Protein AF-A0A5J5UPY0-F1 (afdb_monomer_lite)

pLDDT: mean 78.5, std 16.3, range [44.34, 97.12]

Structure (mmCIF, N/CA/C/O backbone):
data_AF-A0A5J5UPY0-F1
#
_entry.id   AF-A0A5J5UPY0-F1
#
loop_
_atom_site.group_PDB
_atom_site.id
_atom_site.type_symbol
_atom_site.label_atom_id
_atom_site.label_alt_id
_atom_site.label_comp_id
_atom_site.label_asym_id
_atom_site.label_entity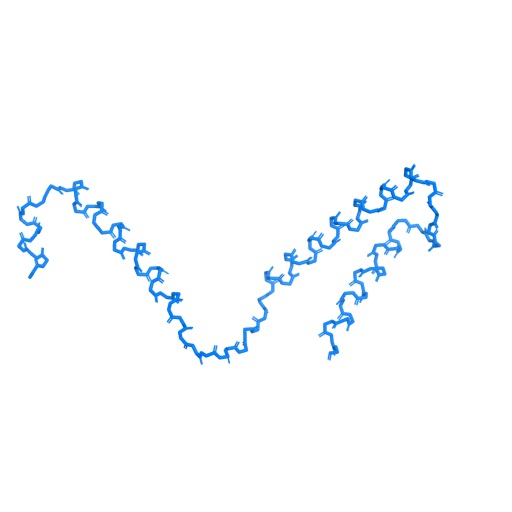_id
_atom_site.label_seq_id
_atom_site.pdbx_PDB_ins_code
_atom_site.Cartn_x
_atom_site.Cartn_y
_atom_site.Cartn_z
_atom_site.occupancy
_atom_site.B_iso_or_equiv
_atom_site.auth_seq_id
_atom_site.auth_comp_id
_atom_site.auth_asym_id
_atom_site.auth_atom_id
_atom_site.pdbx_PDB_model_num
ATOM 1 N N . MET A 1 1 ? 41.333 12.694 -35.969 1.00 58.47 1 MET A N 1
ATOM 2 C CA . MET A 1 1 ? 40.771 13.693 -35.015 1.00 58.47 1 MET A CA 1
ATOM 3 C C . MET A 1 1 ? 41.074 13.369 -33.548 1.00 58.47 1 MET A C 1
ATOM 5 O O . MET A 1 1 ? 41.597 14.240 -32.865 1.00 58.47 1 MET A O 1
ATOM 9 N N . LYS A 1 2 ? 40.799 12.150 -33.045 1.00 61.66 2 LYS A N 1
ATOM 10 C CA . LYS A 1 2 ? 41.067 11.784 -31.634 1.00 61.66 2 LYS A CA 1
ATOM 11 C C . LYS A 1 2 ? 42.568 11.783 -31.286 1.00 61.66 2 LYS A C 1
ATOM 13 O O . LYS A 1 2 ? 42.963 12.344 -30.274 1.00 61.66 2 LYS A O 1
ATOM 18 N N . GLU A 1 3 ? 43.399 11.282 -32.196 1.00 62.28 3 GLU A N 1
ATOM 19 C CA . GLU A 1 3 ? 44.863 11.195 -32.046 1.00 62.28 3 GLU A CA 1
ATOM 20 C C . GLU A 1 3 ? 45.566 12.557 -31.921 1.00 62.28 3 GLU A C 1
ATOM 22 O O . GLU A 1 3 ? 46.535 12.687 -31.179 1.00 62.28 3 GLU A O 1
ATOM 27 N N . ILE A 1 4 ? 45.067 13.596 -32.603 1.00 68.44 4 ILE A N 1
ATOM 28 C CA . ILE A 1 4 ? 45.617 14.961 -32.516 1.00 68.44 4 ILE A CA 1
ATOM 29 C C . ILE A 1 4 ? 45.268 15.571 -31.155 1.00 68.44 4 ILE A C 1
ATOM 31 O O . ILE A 1 4 ? 46.117 16.150 -30.483 1.00 68.44 4 ILE A O 1
ATOM 35 N N . GLN A 1 5 ? 44.028 15.379 -30.704 1.00 63.97 5 GLN A N 1
ATOM 36 C CA . GLN A 1 5 ? 43.573 15.864 -29.405 1.00 63.97 5 GLN A CA 1
ATOM 37 C C . GLN A 1 5 ? 44.259 15.150 -28.234 1.00 63.97 5 GLN A C 1
ATOM 39 O O . GLN A 1 5 ? 44.439 15.749 -27.175 1.00 63.97 5 GLN A O 1
ATOM 44 N N . ASP A 1 6 ? 44.652 13.889 -28.415 1.00 67.69 6 ASP A N 1
ATOM 45 C CA . ASP A 1 6 ? 45.369 13.127 -27.398 1.00 67.69 6 ASP A CA 1
ATOM 46 C C . ASP A 1 6 ? 46.847 13.536 -27.281 1.00 67.69 6 ASP A C 1
ATOM 48 O O . ASP A 1 6 ? 47.467 13.270 -26.254 1.00 67.69 6 ASP A O 1
ATOM 52 N N . LYS A 1 7 ? 47.422 14.224 -28.272 1.00 72.62 7 LYS A N 1
ATOM 53 C CA . LYS A 1 7 ? 48.763 14.819 -28.141 1.00 72.62 7 LYS A CA 1
ATOM 54 C C . LYS A 1 7 ? 48.761 16.136 -27.361 1.00 72.62 7 LYS A C 1
ATOM 56 O O . LYS A 1 7 ? 49.763 16.463 -26.741 1.00 72.62 7 LYS A O 1
ATOM 61 N N . VAL A 1 8 ? 47.647 16.872 -27.389 1.00 75.44 8 VAL A N 1
ATOM 62 C CA . VAL A 1 8 ? 47.529 18.217 -26.793 1.00 75.44 8 VAL A CA 1
ATOM 63 C C . VAL A 1 8 ? 46.980 18.174 -25.366 1.00 75.44 8 VAL A C 1
ATOM 65 O O . VAL A 1 8 ? 47.356 18.994 -24.536 1.00 75.44 8 VAL A O 1
ATOM 68 N N . LEU A 1 9 ? 46.097 17.219 -25.059 1.00 74.62 9 LEU A N 1
ATOM 69 C CA . LEU A 1 9 ? 45.499 17.117 -23.731 1.00 74.62 9 LEU A CA 1
ATOM 70 C C . LEU A 1 9 ? 46.360 16.355 -22.727 1.00 74.62 9 LEU A C 1
ATOM 72 O O . LEU A 1 9 ? 46.922 15.298 -23.024 1.00 74.62 9 LEU A O 1
ATOM 76 N N . THR A 1 10 ? 46.320 16.808 -21.476 1.00 76.25 10 THR A N 1
ATOM 77 C CA . THR A 1 10 ? 46.873 16.058 -20.347 1.00 76.25 10 THR A CA 1
ATOM 78 C C . THR A 1 10 ? 46.020 14.823 -20.023 1.00 76.25 10 THR A C 1
ATOM 80 O O . THR A 1 10 ? 44.825 14.756 -20.324 1.00 76.25 10 THR A O 1
ATOM 83 N N . SER A 1 11 ? 46.612 13.826 -19.355 1.00 75.50 11 SER A N 1
ATOM 84 C CA . SER A 1 11 ? 45.918 12.580 -18.972 1.00 75.50 11 SER A CA 1
ATOM 85 C C . SER A 1 11 ? 44.617 12.830 -18.186 1.00 75.50 11 SER A C 1
ATOM 87 O O . SER A 1 11 ? 43.591 12.190 -18.435 1.00 75.50 11 SER A O 1
ATOM 89 N N . LYS A 1 12 ? 44.609 13.838 -17.299 1.00 79.25 12 LYS A N 1
ATOM 90 C CA . LYS A 1 12 ? 43.416 14.222 -16.526 1.00 79.25 12 LYS A CA 1
ATOM 91 C C . LYS A 1 12 ? 42.294 14.766 -17.414 1.00 79.25 12 LYS A C 1
ATOM 93 O O . LYS A 1 12 ? 41.125 14.459 -17.179 1.00 79.25 12 LYS A O 1
ATOM 98 N N . GLU A 1 13 ? 42.622 15.553 -18.431 1.00 79.06 13 GLU A N 1
ATOM 99 C CA . GLU A 1 13 ? 41.631 16.139 -19.340 1.00 79.06 13 GLU A CA 1
ATOM 100 C C . GLU A 1 13 ? 41.061 15.095 -20.303 1.00 79.06 13 GLU A C 1
ATOM 102 O O . GLU A 1 13 ? 39.849 15.074 -20.535 1.00 79.06 13 GLU A O 1
ATOM 107 N N . LYS A 1 14 ? 41.894 14.156 -20.775 1.00 80.88 14 LYS A N 1
ATOM 108 C CA . LYS A 1 14 ? 41.426 12.991 -21.543 1.00 80.88 14 LYS A CA 1
ATOM 109 C C . LYS A 1 14 ? 40.423 12.169 -20.741 1.00 80.88 14 LYS A C 1
ATOM 111 O O . LYS A 1 14 ? 39.342 11.864 -21.237 1.00 80.88 14 LYS A O 1
ATOM 116 N N . HIS A 1 15 ? 40.733 11.890 -19.472 1.00 77.81 15 HIS A N 1
ATOM 117 C CA . HIS A 1 15 ? 39.840 11.142 -18.591 1.00 77.81 15 HIS A CA 1
ATOM 118 C C . HIS A 1 15 ? 38.497 11.860 -18.375 1.00 77.81 15 HIS A C 1
ATOM 120 O O . HIS A 1 15 ? 37.440 11.227 -18.417 1.00 77.81 15 HIS A O 1
ATOM 126 N N . LYS A 1 16 ? 38.508 13.190 -18.194 1.00 80.25 16 LYS A N 1
ATOM 127 C CA . LYS A 1 16 ? 37.274 13.988 -18.088 1.00 80.25 16 LYS A CA 1
ATOM 128 C C . LYS A 1 16 ? 36.435 13.924 -19.371 1.00 80.25 16 LYS A C 1
ATOM 130 O O . LYS A 1 16 ? 35.227 13.708 -19.272 1.00 80.25 16 LYS A O 1
ATOM 135 N N . ARG A 1 17 ? 37.058 14.044 -20.551 1.00 77.19 17 ARG A N 1
ATOM 136 C CA . ARG A 1 17 ? 36.382 13.940 -21.858 1.00 77.19 17 ARG A CA 1
ATOM 137 C C . ARG A 1 17 ? 35.789 12.554 -22.092 1.00 77.19 17 ARG A C 1
ATOM 139 O O . ARG A 1 17 ? 34.649 12.425 -22.525 1.00 77.19 17 ARG A O 1
ATOM 146 N N . ASP A 1 18 ? 36.546 11.501 -21.817 1.00 76.62 18 ASP A N 1
ATOM 147 C CA . ASP A 1 18 ? 36.050 10.142 -22.024 1.00 76.62 18 ASP A CA 1
ATOM 148 C C . ASP A 1 18 ? 34.906 9.824 -21.053 1.00 76.62 18 ASP A C 1
ATOM 150 O O . ASP A 1 18 ? 33.941 9.155 -21.427 1.00 76.62 18 ASP A O 1
ATOM 154 N N . ARG A 1 19 ? 34.943 10.374 -19.832 1.00 75.25 19 ARG A N 1
ATOM 155 C CA . ARG A 1 19 ? 33.833 10.275 -18.878 1.00 75.25 19 ARG A CA 1
ATOM 156 C C . ARG A 1 19 ? 32.597 11.048 -19.342 1.00 75.25 19 ARG A C 1
ATOM 158 O O . ARG A 1 19 ? 31.496 10.517 -19.204 1.00 75.25 19 ARG A O 1
ATOM 165 N N . SER A 1 20 ? 32.743 12.254 -19.898 1.00 67.38 20 SER A N 1
ATOM 166 C CA . SER A 1 20 ? 31.604 13.010 -20.440 1.00 67.38 20 SER A CA 1
ATOM 167 C C . SER A 1 20 ? 31.012 12.333 -21.676 1.00 67.38 20 SER A C 1
ATOM 169 O O . SER A 1 20 ? 29.800 12.181 -21.739 1.00 67.38 20 SER A O 1
ATOM 171 N N . ARG A 1 21 ? 31.845 11.795 -22.574 1.00 66.25 21 ARG A N 1
ATOM 172 C CA . ARG A 1 21 ? 31.398 10.989 -23.723 1.00 66.25 21 ARG A CA 1
ATOM 173 C C . ARG A 1 21 ? 30.677 9.707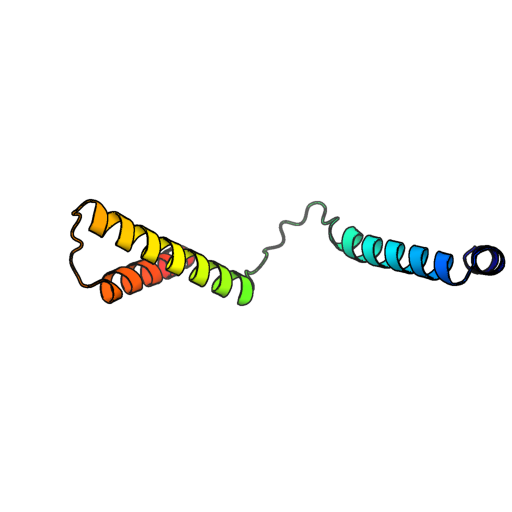 -23.316 1.00 66.25 21 ARG A C 1
ATOM 175 O O . ARG A 1 21 ? 29.716 9.317 -23.966 1.00 66.25 21 ARG A O 1
ATOM 182 N N . ARG A 1 22 ? 31.116 9.026 -22.250 1.00 65.44 22 ARG A N 1
ATOM 183 C CA . ARG A 1 22 ? 30.388 7.863 -21.707 1.00 65.44 22 ARG A CA 1
ATOM 184 C C . ARG A 1 22 ? 29.022 8.270 -21.155 1.00 65.44 22 ARG A C 1
ATOM 186 O O . ARG A 1 22 ? 28.047 7.585 -21.434 1.00 65.44 22 ARG A O 1
ATOM 193 N N . LYS A 1 23 ? 28.937 9.389 -20.426 1.00 62.72 23 LYS A N 1
ATOM 194 C CA . LYS A 1 23 ? 27.655 9.941 -19.948 1.00 62.72 23 LYS A CA 1
ATOM 195 C C . LYS A 1 23 ? 26.739 10.348 -21.102 1.00 62.72 23 LYS A C 1
ATOM 197 O O . LYS A 1 23 ? 25.546 10.098 -21.040 1.00 62.72 23 LYS A O 1
ATOM 202 N N . GLU A 1 24 ? 27.302 10.930 -22.153 1.00 57.34 24 GLU A N 1
ATOM 203 C CA . GLU A 1 24 ? 26.581 11.297 -23.369 1.00 57.34 24 GLU A CA 1
ATOM 204 C C . GLU A 1 24 ? 26.071 10.059 -24.109 1.00 57.34 24 GLU A C 1
ATOM 206 O O . GLU A 1 24 ? 24.903 10.020 -24.449 1.00 57.34 24 GLU A O 1
ATOM 211 N N . LYS A 1 25 ? 26.865 8.988 -24.251 1.00 55.31 25 LYS A N 1
ATOM 212 C CA . LYS A 1 25 ? 26.378 7.713 -24.810 1.00 55.31 25 LYS A CA 1
ATOM 213 C C . LYS A 1 25 ? 25.264 7.077 -23.978 1.00 55.31 25 LYS A C 1
ATOM 215 O O . LYS A 1 25 ? 24.333 6.532 -24.552 1.00 55.31 25 LYS A O 1
ATOM 220 N N . VAL A 1 26 ? 25.339 7.163 -22.647 1.00 52.09 26 VAL A N 1
ATOM 221 C CA . VAL A 1 26 ? 24.243 6.734 -21.757 1.00 52.09 26 VAL A CA 1
ATOM 222 C C . VAL A 1 26 ? 23.000 7.611 -21.956 1.00 52.09 26 VAL A C 1
ATOM 224 O O . VAL A 1 26 ? 21.887 7.106 -21.887 1.00 52.09 26 VAL A O 1
ATOM 227 N N . LYS A 1 27 ? 23.176 8.903 -22.259 1.00 49.78 27 LYS A N 1
ATOM 228 C CA . LYS A 1 27 ? 22.081 9.835 -22.551 1.00 49.78 27 LYS A CA 1
ATOM 229 C C . LYS A 1 27 ? 21.504 9.662 -23.965 1.00 49.78 27 LYS A C 1
ATOM 231 O O . LYS A 1 27 ? 20.305 9.783 -24.131 1.00 49.78 27 LYS A O 1
ATOM 236 N N . 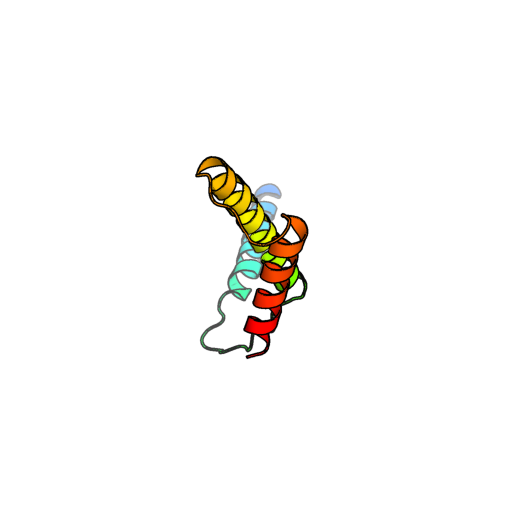VAL A 1 28 ? 22.295 9.317 -24.976 1.00 44.34 28 VAL A N 1
ATOM 237 C CA . VAL A 1 28 ? 21.817 9.119 -26.362 1.00 44.34 28 VAL A CA 1
ATOM 238 C C . VAL A 1 28 ? 20.957 7.852 -26.507 1.00 44.34 28 VAL A C 1
ATOM 240 O O . VAL A 1 28 ? 20.148 7.763 -27.419 1.00 44.34 28 VAL A O 1
ATOM 243 N N . VAL A 1 29 ? 21.016 6.905 -25.561 1.00 48.25 29 VAL A N 1
ATOM 244 C CA . VAL A 1 29 ? 20.020 5.812 -25.483 1.00 48.25 29 VAL A CA 1
ATOM 245 C C . VAL A 1 29 ? 18.618 6.330 -25.098 1.00 48.25 29 VAL A C 1
ATOM 247 O O . VAL A 1 29 ? 17.639 5.606 -25.250 1.00 48.25 29 VAL A O 1
ATOM 250 N N . SER A 1 30 ? 18.491 7.583 -24.638 1.00 51.59 30 SER A N 1
ATOM 251 C CA . SER A 1 30 ? 17.202 8.188 -24.268 1.00 51.59 30 SER A CA 1
ATOM 252 C C . SER A 1 30 ? 16.497 8.973 -25.382 1.00 51.59 30 SER A C 1
ATOM 254 O O . SER A 1 30 ? 15.367 9.399 -25.165 1.00 51.59 30 SER A O 1
ATOM 256 N N . ASP A 1 31 ? 17.072 9.062 -26.588 1.00 47.88 31 ASP A N 1
ATOM 257 C CA . ASP A 1 31 ? 16.357 9.564 -27.773 1.00 47.88 31 ASP A CA 1
ATOM 258 C C . ASP A 1 31 ? 15.560 8.419 -28.423 1.00 47.88 31 ASP A C 1
ATOM 260 O O . ASP A 1 31 ? 15.890 7.898 -29.487 1.00 47.88 31 ASP A O 1
ATOM 264 N N . CYS A 1 32 ? 14.508 7.973 -27.734 1.00 49.03 32 CYS A N 1
ATOM 265 C CA . CYS A 1 32 ? 13.476 7.128 -28.327 1.00 49.03 32 CYS A CA 1
ATOM 266 C C . CYS A 1 32 ? 12.352 8.018 -28.862 1.00 49.03 32 CYS A C 1
ATOM 268 O O . CYS A 1 32 ? 11.300 8.156 -28.239 1.00 49.03 32 CYS A O 1
ATOM 270 N N . ASP A 1 33 ? 12.583 8.602 -30.036 1.00 46.41 33 ASP A N 1
ATOM 271 C CA . ASP A 1 33 ? 11.517 9.119 -30.889 1.00 46.41 33 ASP A CA 1
ATOM 272 C C . ASP A 1 33 ? 10.488 8.007 -31.166 1.00 46.41 33 ASP A C 1
ATOM 274 O O . ASP A 1 33 ? 10.811 6.934 -31.680 1.00 46.41 33 ASP A O 1
ATOM 278 N N . GLY A 1 34 ? 9.226 8.270 -30.825 1.00 46.78 34 GLY A N 1
ATOM 279 C CA . GLY A 1 34 ? 8.066 7.747 -31.552 1.00 46.78 34 GLY A CA 1
ATOM 280 C C . GLY A 1 34 ? 7.819 6.234 -31.593 1.00 46.78 34 GLY A C 1
ATOM 281 O O . GLY A 1 34 ? 6.997 5.799 -32.396 1.00 46.78 34 GLY A O 1
ATOM 282 N N . LYS A 1 35 ? 8.450 5.409 -30.752 1.00 52.28 35 LYS A N 1
ATOM 283 C CA . LYS A 1 35 ? 7.989 4.026 -30.546 1.00 52.28 35 LYS A CA 1
ATOM 284 C C . LYS A 1 35 ? 7.065 3.987 -29.340 1.00 52.28 35 LYS A C 1
ATOM 286 O O . LYS A 1 35 ? 7.517 4.131 -28.209 1.00 52.28 35 LYS A O 1
ATOM 291 N N . ILE A 1 36 ? 5.785 3.696 -29.572 1.00 55.03 36 ILE A N 1
ATOM 292 C CA . ILE A 1 36 ? 4.956 3.027 -28.564 1.00 55.03 36 ILE A CA 1
ATOM 293 C C . ILE A 1 36 ? 5.574 1.638 -28.389 1.00 55.03 36 ILE A C 1
ATOM 295 O O . ILE A 1 36 ? 5.177 0.654 -29.006 1.00 55.03 36 ILE A O 1
ATOM 299 N N . VAL A 1 37 ? 6.660 1.579 -27.631 1.00 49.81 37 VAL A N 1
ATOM 300 C CA . VAL A 1 37 ? 7.189 0.333 -27.113 1.00 49.81 37 VAL A CA 1
ATOM 301 C C . VAL A 1 37 ? 6.189 -0.082 -26.049 1.00 49.81 37 VAL A C 1
ATOM 303 O O . VAL A 1 37 ? 5.966 0.651 -25.087 1.00 49.81 37 VAL A O 1
ATOM 306 N N . ASN A 1 38 ? 5.558 -1.240 -26.241 1.00 58.56 38 ASN A N 1
ATOM 307 C CA . ASN A 1 38 ? 4.952 -1.980 -25.144 1.00 58.56 38 ASN A CA 1
ATOM 308 C C . ASN A 1 38 ? 6.079 -2.260 -24.145 1.00 58.56 38 ASN A C 1
ATOM 310 O O . ASN A 1 38 ? 6.758 -3.282 -24.235 1.00 58.56 38 ASN A O 1
ATOM 314 N N . PHE A 1 39 ? 6.359 -1.303 -23.261 1.00 57.47 39 PHE A N 1
ATOM 315 C CA . PHE A 1 39 ? 7.264 -1.499 -22.148 1.00 57.47 39 PHE A CA 1
ATOM 316 C C . PHE A 1 39 ? 6.574 -2.502 -21.235 1.00 57.47 39 PHE A C 1
ATOM 318 O O . PHE A 1 39 ? 5.752 -2.142 -20.392 1.00 57.47 39 PHE A O 1
ATOM 325 N N . SER A 1 40 ? 6.867 -3.783 -21.446 1.00 72.00 40 SER A N 1
ATOM 326 C CA . SER A 1 40 ? 6.592 -4.804 -20.452 1.00 72.00 40 SER A CA 1
ATOM 327 C C . SER A 1 40 ? 7.232 -4.330 -19.154 1.00 72.00 40 SER A C 1
ATOM 329 O O . SER A 1 40 ? 8.437 -4.075 -19.114 1.00 72.00 40 SER A O 1
ATOM 331 N N . LEU A 1 41 ? 6.417 -4.154 -18.114 1.00 77.88 41 LEU A N 1
ATOM 332 C CA . LEU A 1 41 ? 6.925 -3.829 -16.788 1.00 77.88 41 LEU A CA 1
ATOM 333 C C . LEU A 1 41 ? 7.920 -4.912 -16.380 1.00 77.88 41 LEU A C 1
ATOM 335 O O . LEU A 1 41 ? 7.610 -6.101 -16.474 1.00 77.88 41 LEU A O 1
ATOM 339 N N . SER A 1 42 ? 9.102 -4.503 -15.928 1.00 84.44 42 SER A N 1
ATOM 340 C CA . SER A 1 42 ? 10.056 -5.454 -15.373 1.00 84.44 42 SER A CA 1
ATOM 341 C C . SER A 1 42 ? 9.556 -5.972 -14.023 1.00 84.44 42 SER A C 1
ATOM 343 O O . SER A 1 42 ? 8.800 -5.296 -13.316 1.00 84.44 42 SER A O 1
ATOM 345 N N . ASP A 1 43 ? 10.036 -7.142 -13.603 1.00 85.75 43 ASP A N 1
ATOM 346 C CA . ASP A 1 43 ? 9.749 -7.658 -12.260 1.00 85.75 43 ASP A CA 1
ATOM 347 C C . ASP A 1 43 ? 10.209 -6.686 -11.163 1.00 85.75 43 ASP A C 1
ATOM 349 O O . ASP A 1 43 ? 9.568 -6.574 -10.114 1.00 85.75 43 ASP A O 1
ATOM 353 N N . SER A 1 44 ? 11.279 -5.919 -11.413 1.00 87.31 44 SER A N 1
ATOM 354 C CA . SER A 1 44 ? 11.713 -4.848 -10.514 1.00 87.31 44 SER A CA 1
ATOM 355 C C . SER A 1 44 ? 10.701 -3.711 -10.415 1.00 87.31 44 SER A C 1
ATOM 357 O O . SER A 1 44 ? 10.453 -3.239 -9.307 1.00 87.31 44 SER A O 1
ATOM 359 N N . ASP A 1 45 ? 10.076 -3.298 -11.518 1.00 88.88 45 ASP A N 1
ATOM 360 C CA . ASP A 1 45 ? 9.049 -2.248 -11.496 1.00 88.88 45 ASP A CA 1
ATOM 361 C C . ASP A 1 45 ? 7.823 -2.712 -10.706 1.00 88.88 45 ASP A C 1
ATOM 363 O O . ASP A 1 45 ? 7.298 -1.981 -9.862 1.00 88.88 45 ASP A O 1
ATOM 367 N N . ILE A 1 46 ? 7.422 -3.970 -10.912 1.00 87.31 46 ILE A N 1
ATOM 368 C CA . ILE A 1 46 ? 6.318 -4.606 -10.186 1.00 87.31 46 ILE A CA 1
ATOM 369 C C . ILE A 1 46 ? 6.642 -4.689 -8.687 1.00 87.31 46 ILE A C 1
ATOM 371 O O . ILE A 1 46 ? 5.820 -4.315 -7.847 1.00 87.31 46 ILE A O 1
ATOM 375 N N . SER A 1 47 ? 7.849 -5.132 -8.333 1.00 89.12 47 SER A N 1
ATOM 376 C CA . SER A 1 47 ? 8.302 -5.230 -6.941 1.00 89.12 47 SER A CA 1
ATOM 377 C C . SER A 1 47 ? 8.372 -3.859 -6.263 1.00 89.12 47 SER A C 1
ATOM 379 O O . SER A 1 47 ? 7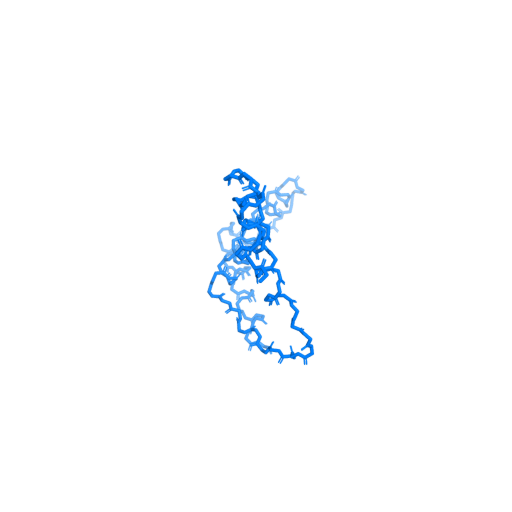.895 -3.690 -5.138 1.00 89.12 47 SER A O 1
ATOM 381 N N . ASN A 1 48 ? 8.902 -2.849 -6.955 1.00 92.62 48 ASN A N 1
ATOM 382 C CA . ASN A 1 48 ? 8.989 -1.483 -6.446 1.00 92.62 48 ASN A CA 1
ATOM 383 C C . ASN A 1 48 ? 7.603 -0.893 -6.186 1.00 92.62 48 ASN A C 1
ATOM 385 O O . ASN A 1 48 ? 7.364 -0.331 -5.116 1.00 92.62 48 ASN A O 1
ATOM 389 N N . ARG A 1 49 ? 6.666 -1.088 -7.117 1.00 90.81 49 ARG A N 1
ATOM 390 C CA . ARG A 1 49 ? 5.276 -0.660 -6.955 1.00 90.81 49 ARG A CA 1
ATOM 391 C C . ARG A 1 49 ? 4.610 -1.330 -5.753 1.00 90.81 49 ARG A C 1
ATOM 393 O O . ARG A 1 49 ? 4.039 -0.633 -4.919 1.00 90.81 49 ARG A O 1
ATOM 400 N N . ARG A 1 50 ? 4.751 -2.654 -5.605 1.00 91.06 50 ARG A N 1
ATOM 401 C CA . ARG A 1 50 ? 4.235 -3.405 -4.443 1.00 91.06 50 ARG A CA 1
ATOM 402 C C . ARG A 1 50 ? 4.769 -2.854 -3.117 1.00 91.06 50 ARG A C 1
ATOM 404 O O . ARG A 1 50 ? 4.005 -2.671 -2.175 1.00 91.06 50 ARG A O 1
ATOM 411 N N . LYS A 1 51 ? 6.064 -2.525 -3.047 1.00 94.00 51 LYS A N 1
ATOM 412 C CA . LYS A 1 51 ? 6.677 -1.915 -1.852 1.00 94.00 51 LYS A CA 1
ATOM 413 C C . LYS A 1 51 ? 6.103 -0.534 -1.531 1.00 94.00 51 LYS A C 1
ATOM 415 O O . LYS A 1 51 ? 5.913 -0.218 -0.359 1.00 94.00 51 LYS A O 1
ATOM 420 N N . VAL A 1 52 ? 5.856 0.291 -2.551 1.00 95.38 52 VAL A N 1
ATOM 421 C CA . VAL A 1 52 ? 5.254 1.623 -2.382 1.00 95.38 52 VAL A CA 1
ATOM 422 C C . VAL A 1 52 ? 3.839 1.505 -1.828 1.00 95.38 52 VAL A C 1
ATOM 424 O O . VAL A 1 52 ? 3.553 2.114 -0.801 1.00 95.38 52 VAL A O 1
ATOM 427 N N . ILE A 1 53 ? 3.009 0.658 -2.438 1.00 94.56 53 ILE A N 1
ATOM 428 C CA . ILE A 1 53 ? 1.616 0.447 -2.024 1.00 94.56 53 ILE A CA 1
ATOM 429 C C . ILE A 1 53 ? 1.545 -0.071 -0.589 1.00 94.56 53 ILE A C 1
ATOM 431 O O . ILE A 1 53 ? 0.805 0.477 0.221 1.00 94.56 53 ILE A O 1
ATOM 435 N N . LEU A 1 54 ? 2.365 -1.065 -0.233 1.00 95.00 54 LEU A N 1
ATOM 436 C CA . LEU A 1 54 ? 2.396 -1.591 1.133 1.00 95.00 54 LEU A CA 1
ATOM 437 C C . LEU A 1 54 ? 2.778 -0.515 2.159 1.00 95.00 54 LEU A C 1
ATOM 439 O O . LEU A 1 54 ? 2.214 -0.467 3.251 1.00 95.00 54 LEU A O 1
ATOM 443 N N . ARG A 1 55 ? 3.747 0.345 1.828 1.00 96.75 55 ARG A N 1
ATOM 444 C CA . ARG A 1 55 ? 4.161 1.442 2.712 1.00 96.75 55 ARG A CA 1
ATOM 445 C C . ARG A 1 55 ? 3.025 2.440 2.915 1.00 96.75 55 ARG A C 1
ATOM 447 O O . ARG A 1 55 ? 2.773 2.830 4.051 1.00 96.75 55 ARG A O 1
ATOM 454 N N . GLU A 1 56 ? 2.365 2.844 1.836 1.00 96.69 56 GLU A N 1
ATOM 455 C CA . GLU A 1 56 ? 1.250 3.791 1.892 1.00 96.69 56 GLU A CA 1
ATOM 456 C C . GLU A 1 56 ? 0.069 3.207 2.663 1.00 96.69 56 GLU A C 1
ATOM 458 O O . GLU A 1 56 ? -0.432 3.854 3.573 1.00 96.69 56 GLU A O 1
ATOM 463 N N . ALA A 1 57 ? -0.296 1.952 2.403 1.00 95.44 57 ALA A N 1
ATOM 464 C CA . ALA A 1 57 ? -1.380 1.276 3.104 1.00 95.44 57 ALA A CA 1
ATOM 465 C C . ALA A 1 57 ? -1.133 1.201 4.623 1.00 95.44 57 ALA A C 1
ATOM 467 O O . ALA A 1 57 ? -2.028 1.513 5.409 1.00 95.44 57 ALA A O 1
ATOM 468 N N . LYS A 1 58 ? 0.103 0.899 5.051 1.00 96.06 58 LYS A N 1
ATOM 469 C CA . LYS A 1 58 ? 0.497 0.954 6.471 1.00 96.06 58 LYS A CA 1
ATOM 470 C C . LYS A 1 58 ? 0.396 2.362 7.054 1.00 96.06 58 LYS A C 1
ATOM 472 O O . LYS A 1 58 ? -0.106 2.541 8.158 1.00 96.06 58 LYS A O 1
ATOM 477 N N . GLN A 1 59 ? 0.853 3.380 6.326 1.00 96.62 59 GLN A N 1
ATOM 478 C CA . GLN A 1 59 ? 0.737 4.768 6.782 1.00 96.62 59 GLN A CA 1
ATOM 479 C C . GLN A 1 59 ? -0.729 5.191 6.928 1.00 96.62 59 GLN A C 1
ATOM 481 O O . GLN A 1 59 ? -1.097 5.790 7.938 1.00 96.62 59 GLN A O 1
ATOM 486 N N . THR A 1 60 ? -1.571 4.842 5.958 1.00 95.31 60 THR A N 1
ATOM 487 C CA . THR A 1 60 ? -3.010 5.108 5.988 1.00 95.31 60 THR A CA 1
ATOM 488 C C . THR A 1 60 ? -3.690 4.390 7.147 1.00 95.31 60 THR A C 1
ATOM 490 O O . THR A 1 60 ? -4.526 4.997 7.812 1.00 95.31 60 THR A O 1
ATOM 493 N N . TRP A 1 61 ? -3.302 3.147 7.442 1.00 95.06 61 TRP A N 1
ATOM 494 C CA . TRP A 1 61 ? -3.795 2.410 8.604 1.00 95.06 61 TRP A CA 1
ATOM 495 C C . TRP A 1 61 ? -3.504 3.143 9.919 1.00 95.06 61 TRP A C 1
ATOM 497 O O . TRP A 1 61 ? -4.413 3.390 10.713 1.00 95.06 61 TRP A O 1
ATOM 507 N N . GLU A 1 62 ? -2.256 3.575 10.126 1.00 95.50 62 GLU A N 1
ATOM 508 C CA . GLU A 1 62 ? -1.875 4.339 11.320 1.00 95.50 62 GLU A CA 1
ATOM 509 C C . GLU A 1 62 ? -2.634 5.665 11.440 1.00 95.50 62 GLU A C 1
ATOM 511 O O . GLU A 1 62 ? -3.063 6.046 12.531 1.00 95.50 62 GLU A O 1
ATOM 516 N N . VAL A 1 63 ? -2.825 6.374 10.324 1.00 96.62 63 VAL A N 1
ATOM 517 C CA . VAL A 1 63 ? -3.624 7.607 10.296 1.00 96.62 63 VAL A CA 1
ATOM 518 C C . VAL A 1 63 ? -5.087 7.311 10.625 1.00 96.62 63 VAL A C 1
ATOM 520 O O . VAL A 1 63 ? -5.674 8.017 11.440 1.00 96.62 63 VAL A O 1
ATOM 523 N N . GLY A 1 64 ? -5.663 6.243 10.073 1.00 95.75 64 GLY A N 1
ATOM 524 C CA . GLY A 1 64 ? -7.032 5.821 10.363 1.00 95.75 64 GLY A CA 1
ATOM 525 C C . GLY A 1 64 ? -7.249 5.524 11.846 1.00 95.75 64 GLY A C 1
ATOM 526 O O . GLY A 1 64 ? -8.197 6.044 12.435 1.00 95.75 64 GLY A O 1
ATOM 527 N N . LYS A 1 65 ? -6.317 4.800 12.481 1.00 94.56 65 LYS A N 1
ATOM 528 C CA . LYS A 1 65 ? -6.343 4.552 13.933 1.00 94.56 65 LYS A CA 1
ATOM 529 C C . LYS A 1 65 ? -6.326 5.852 14.737 1.00 94.56 65 LYS A C 1
ATOM 531 O O . LYS A 1 65 ? -7.120 6.005 15.662 1.00 94.56 65 LYS A O 1
ATOM 536 N N . LYS A 1 66 ? -5.466 6.809 14.369 1.00 96.69 66 LYS A N 1
ATOM 537 C CA . LYS A 1 66 ? -5.400 8.132 15.023 1.00 96.69 66 LYS A CA 1
ATOM 538 C C . LYS A 1 66 ? -6.688 8.939 14.865 1.00 96.69 66 LYS A C 1
ATOM 540 O O . LYS A 1 66 ? -7.022 9.718 15.750 1.00 96.69 66 LYS A O 1
ATOM 545 N N . LEU A 1 67 ? -7.403 8.746 13.760 1.00 97.12 67 LEU A N 1
ATOM 546 C CA . LEU A 1 67 ? -8.693 9.379 13.487 1.00 97.12 67 LEU A CA 1
ATOM 547 C C . LEU A 1 67 ? -9.885 8.619 14.096 1.00 97.12 67 LEU A C 1
ATOM 549 O O . LEU A 1 67 ? -11.024 9.041 13.920 1.00 97.12 67 LEU A O 1
ATOM 553 N N . GLY A 1 68 ? -9.651 7.508 14.804 1.00 95.62 68 GLY A N 1
ATOM 554 C CA . GLY A 1 68 ? -10.711 6.688 15.397 1.00 95.62 68 GLY A CA 1
ATOM 555 C C . GLY A 1 68 ? -11.503 5.853 14.386 1.00 95.62 68 GLY A C 1
ATOM 556 O O . GLY A 1 68 ? -12.562 5.327 14.728 1.00 95.62 68 GLY A O 1
ATOM 557 N N . LEU A 1 69 ? -11.005 5.712 13.153 1.00 93.44 69 LEU A N 1
ATOM 558 C CA . LEU A 1 69 ? -11.607 4.847 12.144 1.00 93.44 69 LEU A CA 1
ATOM 559 C C . LEU A 1 69 ? -11.366 3.378 12.498 1.00 93.44 69 LEU A C 1
ATOM 561 O O . LEU A 1 69 ? -10.297 3.000 12.981 1.00 93.44 69 LEU A O 1
ATOM 565 N N . ARG A 1 70 ? -12.367 2.540 12.223 1.00 90.00 70 ARG A N 1
ATOM 566 C CA . ARG A 1 70 ? -12.281 1.085 12.361 1.00 90.00 70 ARG A CA 1
ATOM 567 C C . ARG A 1 70 ? -12.516 0.449 11.001 1.00 90.00 70 ARG A C 1
ATOM 569 O O . ARG A 1 70 ? -13.495 0.775 10.336 1.00 90.00 70 ARG A O 1
ATOM 576 N N . ALA A 1 71 ? -11.622 -0.447 10.608 1.00 84.75 71 ALA A N 1
ATOM 577 C CA . ALA A 1 71 ? -11.832 -1.320 9.464 1.00 84.75 71 ALA A CA 1
ATOM 578 C C . ALA A 1 71 ? -12.485 -2.630 9.926 1.00 84.75 71 ALA A 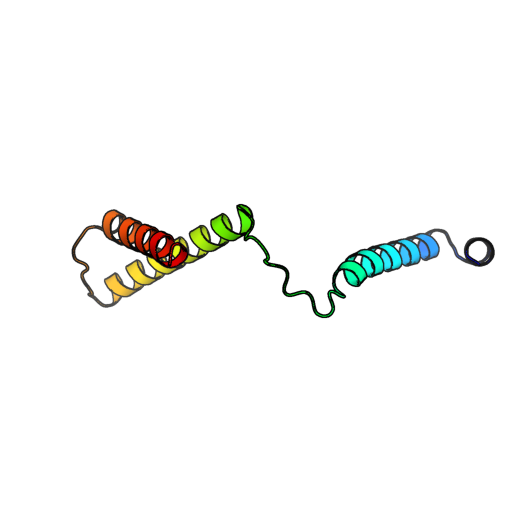C 1
ATOM 580 O O . ALA A 1 71 ? -12.349 -3.022 11.087 1.00 84.75 71 ALA A O 1
ATOM 581 N N . GLY A 1 72 ? -13.208 -3.294 9.025 1.00 88.50 72 GLY A N 1
ATOM 582 C CA . GLY A 1 72 ? -13.644 -4.669 9.249 1.00 88.50 72 GLY A CA 1
ATOM 583 C C . GLY A 1 72 ? -12.475 -5.611 8.980 1.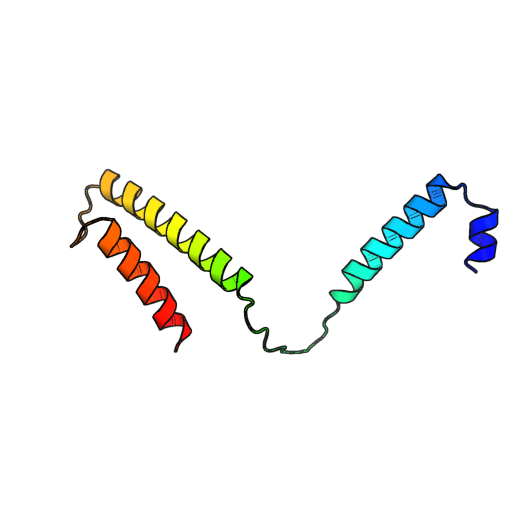00 88.50 72 GLY A C 1
ATOM 584 O O . GLY A 1 72 ? -12.128 -5.791 7.820 1.00 88.50 72 GLY A O 1
ATOM 585 N N . GLY A 1 73 ? -11.872 -6.157 10.036 1.00 90.62 73 GLY A N 1
ATOM 586 C CA . GLY A 1 73 ? -10.706 -7.042 9.954 1.00 90.62 73 GLY A CA 1
ATOM 587 C C . GLY A 1 73 ? -9.490 -6.494 10.696 1.00 90.62 73 GLY A C 1
ATOM 588 O O . GLY A 1 73 ? -9.460 -5.328 11.111 1.00 90.62 73 GLY A O 1
ATOM 589 N N . ASP A 1 74 ? -8.497 -7.356 10.901 1.00 93.00 74 ASP A N 1
ATOM 590 C CA . ASP A 1 74 ? -7.215 -6.928 11.456 1.00 93.00 74 ASP A CA 1
ATOM 591 C C . ASP A 1 74 ? -6.340 -6.219 10.403 1.00 93.00 74 ASP A C 1
ATOM 593 O O . ASP A 1 74 ? -6.641 -6.191 9.209 1.00 93.00 74 ASP A O 1
ATOM 597 N N . GLU A 1 75 ? -5.250 -5.589 10.850 1.00 91.88 75 GLU A N 1
ATOM 598 C CA . GLU A 1 75 ? -4.348 -4.849 9.958 1.00 91.88 75 GLU A CA 1
ATOM 599 C C . GLU A 1 75 ? -3.824 -5.720 8.814 1.00 91.88 75 GLU A C 1
ATOM 601 O O . GLU A 1 75 ? -3.696 -5.260 7.682 1.00 91.88 75 GLU A O 1
ATOM 606 N N . ARG A 1 76 ? -3.501 -6.979 9.104 1.00 93.81 76 ARG A N 1
ATOM 607 C CA . ARG A 1 76 ? -2.891 -7.871 8.131 1.00 93.81 76 ARG A CA 1
ATOM 608 C C . ARG A 1 76 ? -3.902 -8.258 7.060 1.00 93.81 76 ARG A C 1
ATOM 610 O O . ARG A 1 76 ? -3.555 -8.175 5.886 1.00 93.81 76 ARG A O 1
ATOM 617 N N . GLU A 1 77 ? -5.116 -8.622 7.456 1.00 94.19 77 GLU A N 1
ATOM 618 C CA . GLU A 1 77 ? -6.212 -8.951 6.539 1.00 94.19 77 GLU A CA 1
ATOM 619 C C . GLU A 1 77 ? -6.493 -7.785 5.582 1.00 94.19 77 GLU A C 1
ATOM 621 O O . GLU A 1 77 ? -6.479 -7.950 4.364 1.00 94.19 77 GLU A O 1
ATOM 626 N N . VAL A 1 78 ? -6.621 -6.568 6.120 1.00 91.81 78 VAL A N 1
ATOM 627 C CA . VAL A 1 78 ? -6.900 -5.370 5.314 1.00 91.81 78 VAL A CA 1
ATOM 628 C C . VAL A 1 78 ? -5.748 -5.048 4.354 1.00 91.81 78 VAL A C 1
ATOM 630 O O . VAL A 1 78 ? -5.978 -4.666 3.204 1.00 91.81 78 VAL A O 1
ATOM 633 N N . LEU A 1 79 ? -4.494 -5.207 4.786 1.00 93.38 79 LEU A N 1
ATOM 634 C CA . LEU A 1 79 ? -3.334 -5.002 3.913 1.00 93.38 79 LEU A CA 1
ATOM 635 C C . LEU A 1 79 ? -3.231 -6.073 2.814 1.00 93.38 79 LEU A C 1
ATOM 637 O O . LEU A 1 79 ? -2.849 -5.748 1.686 1.00 93.38 79 LEU A O 1
ATOM 641 N N . GLU A 1 80 ? -3.559 -7.330 3.117 1.00 93.62 80 GLU A N 1
ATOM 642 C CA . GLU A 1 80 ? -3.591 -8.428 2.141 1.00 93.62 80 GLU A CA 1
ATOM 643 C C . GLU A 1 80 ? -4.687 -8.215 1.089 1.00 93.62 80 GLU A C 1
ATOM 645 O O . GLU A 1 80 ? -4.435 -8.401 -0.109 1.00 93.62 80 GLU A O 1
ATOM 650 N N . ASP A 1 81 ? -5.854 -7.718 1.499 1.00 93.56 81 ASP A N 1
ATOM 651 C CA . ASP A 1 81 ? -6.939 -7.342 0.592 1.00 93.56 81 ASP A CA 1
ATOM 652 C C . ASP A 1 81 ? -6.521 -6.214 -0.359 1.00 93.56 81 ASP A C 1
ATOM 654 O O . ASP A 1 81 ? -6.710 -6.315 -1.575 1.00 93.56 81 ASP A O 1
ATOM 658 N N . ILE A 1 82 ? -5.866 -5.166 0.155 1.00 92.12 82 ILE A N 1
ATOM 659 C CA . ILE A 1 82 ? -5.339 -4.063 -0.668 1.00 92.12 82 ILE A CA 1
ATOM 660 C C . ILE A 1 82 ? -4.336 -4.582 -1.708 1.00 92.12 82 ILE A C 1
ATOM 662 O O . ILE A 1 82 ? -4.396 -4.208 -2.883 1.00 92.12 82 ILE A O 1
ATOM 666 N N . MET A 1 83 ? -3.423 -5.464 -1.295 1.00 91.38 83 MET A N 1
ATOM 667 C CA . MET A 1 83 ? -2.431 -6.061 -2.193 1.00 91.38 83 MET A CA 1
ATOM 668 C C . MET A 1 83 ? -3.082 -6.936 -3.273 1.00 91.38 83 MET A C 1
ATOM 670 O O . MET A 1 83 ? -2.651 -6.914 -4.430 1.00 91.38 83 MET A O 1
ATOM 674 N N . SER A 1 84 ? -4.137 -7.667 -2.918 1.00 91.50 84 SER A N 1
ATOM 675 C CA . SER A 1 84 ? -4.894 -8.520 -3.838 1.00 91.50 84 SER A CA 1
ATOM 676 C C . SER A 1 84 ? -5.682 -7.702 -4.865 1.00 91.50 84 SER A C 1
ATOM 678 O O . SER A 1 84 ? -5.687 -8.031 -6.055 1.00 91.50 84 SER A O 1
ATOM 680 N N . LEU A 1 85 ? -6.299 -6.597 -4.438 1.00 90.31 85 LEU A N 1
ATOM 681 C CA . LEU A 1 85 ? -7.021 -5.672 -5.317 1.00 90.31 85 LEU A CA 1
ATOM 682 C C . LEU A 1 85 ? -6.103 -5.022 -6.355 1.00 90.31 85 LEU A C 1
ATOM 684 O O . LEU A 1 85 ? -6.473 -4.909 -7.526 1.00 90.31 85 LEU A O 1
ATOM 688 N N . GLU A 1 86 ? -4.891 -4.636 -5.956 1.00 86.94 86 GLU A N 1
ATOM 689 C CA . GLU A 1 86 ? -3.897 -4.106 -6.890 1.00 86.94 86 GLU A CA 1
ATOM 690 C C . GLU A 1 86 ? -3.540 -5.131 -7.977 1.00 86.94 86 GLU A C 1
ATOM 692 O O . GLU A 1 86 ? -3.428 -4.795 -9.159 1.00 86.94 86 GLU A O 1
ATOM 697 N N . GLU A 1 87 ? -3.401 -6.402 -7.599 1.00 83.81 87 GLU A N 1
ATOM 698 C CA . GLU A 1 87 ? -3.101 -7.463 -8.554 1.00 83.81 87 GLU A CA 1
ATOM 699 C C . GLU A 1 87 ? -4.262 -7.725 -9.525 1.00 83.81 87 GLU A C 1
ATOM 701 O O . GLU A 1 87 ? -4.028 -7.927 -10.720 1.00 83.81 87 GLU A O 1
ATOM 706 N N . GLN A 1 88 ? -5.509 -7.659 -9.050 1.00 82.88 88 GLN A N 1
ATOM 707 C CA . GLN A 1 88 ? -6.698 -7.759 -9.903 1.00 82.88 88 GLN A CA 1
ATOM 708 C C . GLN A 1 88 ? -6.813 -6.585 -10.879 1.00 82.88 88 GLN A C 1
ATOM 710 O O . GLN A 1 88 ? -7.133 -6.796 -12.049 1.00 82.88 88 GLN A O 1
ATOM 715 N N . LYS A 1 89 ? -6.514 -5.358 -10.432 1.00 79.00 89 LYS A N 1
ATOM 716 C CA . LYS A 1 89 ? -6.547 -4.151 -11.273 1.00 79.00 89 LYS A CA 1
ATOM 717 C C . LYS A 1 89 ? -5.587 -4.239 -12.459 1.00 79.00 89 LYS A C 1
ATOM 719 O O . LYS A 1 89 ? -5.884 -3.691 -13.510 1.00 79.00 89 LYS A O 1
ATOM 724 N N . ARG A 1 90 ? -4.468 -4.954 -12.313 1.00 70.25 90 ARG A N 1
ATOM 725 C CA . ARG A 1 90 ? -3.502 -5.190 -13.398 1.00 70.25 90 ARG A CA 1
ATOM 726 C C . ARG A 1 90 ? -3.997 -6.184 -14.458 1.00 70.25 90 ARG A C 1
ATOM 728 O O . ARG A 1 90 ? -3.459 -6.205 -15.558 1.00 70.25 90 ARG A O 1
ATOM 735 N N . ARG A 1 91 ? -4.930 -7.076 -14.108 1.00 68.88 91 ARG A N 1
ATOM 736 C CA . ARG A 1 91 ? -5.406 -8.156 -14.996 1.00 68.88 91 ARG A CA 1
ATOM 737 C C . ARG A 1 91 ? -6.572 -7.732 -15.900 1.00 68.88 91 ARG A C 1
ATOM 739 O O . ARG A 1 91 ? -6.974 -8.535 -16.736 1.00 68.88 91 ARG A O 1
ATOM 746 N N . LYS A 1 92 ? -7.119 -6.531 -15.706 1.00 55.03 92 LYS A N 1
ATOM 747 C CA . LYS A 1 92 ? -8.156 -5.918 -16.548 1.00 55.03 92 LYS A CA 1
ATOM 748 C C . LYS A 1 92 ? -7.525 -4.921 -17.507 1.00 55.03 92 LYS A C 1
ATOM 750 O O . LYS A 1 92 ? -8.043 -4.830 -18.636 1.00 55.03 92 LYS A O 1
#

Secondary structure (DSSP, 8-state):
-HHHHHHHS-HHHHHHHHHHHHHHHHHHTT---S-----PPPHHHHHHHHHHHHHHHHHHHHHHHHTT---SS-HHHHHHHHHHHHHHHHT-

Foldseek 3Di:
DVVVVVVVDDPVVVVVVVVVVVVVVVVVVVPPPDDPPPPPQDPVNVVVVLVVQLVVLVVVVVVCVVVVHDDDDDSVVVSVVSSVVVVVVVVD

Organism: Gossypium barbadense (NCBI:txid3634)

Sequence (92 aa):
MKEIQDKVLTSKEKHKRDRSRRKEKVKVVSDCDGKIVNFSLSDSDISNRRKVILREAKQTWEVGKKLGLRAGGDEREVLEDIMSLEEQKRRK

Radius of gyration: 25.18 Å; chains: 1; bounding box: 62×27×50 Å